Protein AF-A0A958LAL6-F1 (afdb_monomer_lite)

Structure (mmCIF, N/CA/C/O backbone):
data_AF-A0A958LAL6-F1
#
_entry.id   AF-A0A958LAL6-F1
#
loop_
_atom_site.group_PDB
_atom_site.id
_atom_site.type_symbol
_atom_site.label_atom_id
_atom_site.label_alt_id
_atom_site.label_comp_id
_atom_site.label_asym_id
_atom_site.label_entity_id
_atom_site.label_seq_id
_atom_site.pdbx_PDB_ins_code
_atom_site.Cartn_x
_atom_site.Cartn_y
_atom_site.Cartn_z
_atom_site.occupancy
_atom_site.B_iso_or_equiv
_atom_site.auth_seq_id
_atom_site.auth_comp_id
_atom_site.auth_asym_id
_atom_site.auth_atom_id
_atom_site.pdbx_PDB_model_num
ATOM 1 N N . LEU A 1 1 ? 7.414 -13.515 -9.603 1.00 48.56 1 LEU A N 1
ATOM 2 C CA . LEU A 1 1 ? 6.861 -12.169 -9.890 1.00 48.56 1 LEU A CA 1
ATOM 3 C C . LEU A 1 1 ? 7.160 -11.682 -11.321 1.00 48.56 1 LEU A C 1
ATOM 5 O O . LEU A 1 1 ? 7.050 -10.495 -11.586 1.00 48.56 1 LEU A O 1
ATOM 9 N N . SER A 1 2 ? 7.495 -12.572 -12.264 1.00 43.31 2 SER A N 1
ATOM 10 C CA . SER A 1 2 ? 7.543 -12.263 -13.698 1.00 43.31 2 SER A CA 1
ATOM 11 C C . SER A 1 2 ? 6.190 -12.611 -14.324 1.00 43.31 2 SER A C 1
ATOM 13 O O . SER A 1 2 ? 5.867 -13.785 -14.492 1.00 43.31 2 SER A O 1
ATOM 15 N N . GLY A 1 3 ? 5.375 -11.600 -14.590 1.00 54.28 3 GLY A N 1
ATOM 16 C CA . GLY A 1 3 ? 4.040 -11.733 -15.172 1.00 54.28 3 GLY A CA 1
ATOM 17 C C . GLY A 1 3 ? 3.300 -10.413 -15.019 1.00 54.28 3 GLY A C 1
ATOM 18 O O . GLY A 1 3 ? 3.489 -9.742 -14.015 1.00 54.28 3 GLY A O 1
ATOM 19 N N . SER A 1 4 ? 2.491 -10.022 -15.999 1.00 55.09 4 SER A N 1
ATOM 20 C CA . SER A 1 4 ? 1.814 -8.716 -16.124 1.00 55.09 4 SER A CA 1
ATOM 21 C C . SER A 1 4 ? 0.772 -8.391 -15.037 1.00 55.09 4 SER A C 1
ATOM 23 O O . SER A 1 4 ? -0.065 -7.511 -15.223 1.00 55.09 4 SER A O 1
ATOM 25 N N . SER A 1 5 ? 0.787 -9.097 -13.911 1.00 71.12 5 SER A N 1
ATOM 26 C CA . SER A 1 5 ? -0.202 -8.977 -12.847 1.00 71.12 5 SER A CA 1
ATOM 27 C C . SER A 1 5 ? 0.308 -8.025 -11.770 1.00 71.12 5 SER A C 1
ATOM 29 O O . SER A 1 5 ? 1.202 -8.366 -10.996 1.00 71.12 5 SER A O 1
ATOM 31 N N . SER A 1 6 ? -0.258 -6.821 -11.713 1.00 79.62 6 SER A N 1
ATOM 32 C CA . SER A 1 6 ? -0.078 -5.910 -10.581 1.00 79.62 6 SER A CA 1
ATOM 33 C C . SER A 1 6 ? -0.617 -6.538 -9.293 1.00 79.62 6 SER A C 1
ATOM 35 O O . SER A 1 6 ? -1.685 -7.152 -9.307 1.00 79.62 6 SER A O 1
ATOM 37 N N . VAL A 1 7 ? 0.074 -6.336 -8.174 1.00 85.12 7 VAL A N 1
ATOM 38 C CA . VAL A 1 7 ? -0.405 -6.715 -6.839 1.00 85.12 7 VAL A CA 1
ATOM 39 C C . VAL A 1 7 ? -1.003 -5.478 -6.179 1.00 85.12 7 VAL A C 1
ATOM 41 O O . VAL A 1 7 ? -0.320 -4.468 -6.046 1.00 85.12 7 VAL A O 1
ATOM 44 N N . SER A 1 8 ? -2.266 -5.544 -5.763 1.00 87.31 8 SER A N 1
ATOM 45 C CA . SER A 1 8 ? -2.904 -4.493 -4.965 1.00 87.31 8 SER A CA 1
ATOM 46 C C . SER A 1 8 ? -3.011 -4.954 -3.516 1.00 87.31 8 SER A C 1
ATOM 48 O O . SER A 1 8 ? -3.544 -6.030 -3.248 1.00 87.31 8 SER A O 1
ATOM 50 N N . LEU A 1 9 ? -2.491 -4.152 -2.590 1.00 87.38 9 LEU A N 1
ATOM 51 C CA . LEU A 1 9 ? -2.590 -4.375 -1.153 1.00 87.38 9 LEU A CA 1
ATOM 52 C C . LEU A 1 9 ? -3.556 -3.354 -0.562 1.00 87.38 9 LEU A C 1
ATOM 54 O O . LEU A 1 9 ? -3.345 -2.147 -0.694 1.00 87.38 9 LEU A O 1
ATOM 58 N N . GLN A 1 10 ? -4.594 -3.828 0.122 1.00 88.25 10 GLN A N 1
ATOM 59 C CA . GLN A 1 10 ? -5.497 -2.957 0.862 1.00 88.25 10 GLN A CA 1
ATOM 60 C C . GLN A 1 10 ? -4.895 -2.638 2.232 1.00 88.25 10 GLN A C 1
ATOM 62 O O . GLN A 1 10 ? -4.637 -3.531 3.033 1.00 88.25 10 GLN A O 1
ATOM 67 N N . VAL A 1 11 ? -4.652 -1.354 2.481 1.00 86.38 11 VAL A N 1
ATOM 68 C CA . VAL A 1 11 ? -4.003 -0.841 3.700 1.00 86.38 11 VAL A CA 1
ATOM 69 C C . VAL A 1 11 ? -4.865 0.184 4.442 1.00 86.38 11 VAL A C 1
ATOM 71 O O . VAL A 1 11 ? -4.415 0.812 5.395 1.00 86.38 11 VAL A O 1
ATOM 74 N N . GLY A 1 12 ? -6.107 0.379 4.001 1.00 83.38 12 GLY A N 1
ATOM 75 C CA . GLY A 1 12 ? -7.077 1.264 4.631 1.00 83.38 12 GLY A CA 1
ATOM 76 C C . GLY A 1 12 ? -8.486 0.683 4.595 1.00 83.38 12 GLY A C 1
ATOM 77 O O . GLY A 1 12 ? -8.760 -0.304 3.915 1.00 83.38 12 GLY A O 1
ATOM 78 N N . LEU A 1 13 ? -9.380 1.323 5.344 1.00 74.75 13 LEU A N 1
ATOM 79 C CA . LEU A 1 13 ? -10.741 0.838 5.585 1.00 74.75 13 LEU A CA 1
ATOM 80 C C . LEU A 1 13 ? -11.680 1.038 4.385 1.00 74.75 13 LEU A C 1
ATOM 82 O O . LEU A 1 13 ? -12.715 0.386 4.297 1.00 74.75 13 LEU A O 1
ATOM 86 N N . ASN A 1 14 ? -11.338 1.944 3.466 1.00 77.88 14 ASN A N 1
ATOM 87 C CA . ASN A 1 14 ? -12.126 2.210 2.267 1.00 77.88 14 ASN A CA 1
ATOM 88 C C . ASN A 1 14 ? -11.530 1.458 1.058 1.00 77.88 14 ASN A C 1
ATOM 90 O O . ASN A 1 14 ? -10.345 1.139 1.044 1.00 77.88 14 ASN A O 1
ATOM 94 N N . GLY A 1 15 ? -12.333 1.148 0.039 1.00 74.06 15 GLY A N 1
ATOM 95 C CA . GLY A 1 15 ? -11.854 0.535 -1.212 1.00 74.06 15 GLY A CA 1
ATOM 96 C C . GLY A 1 15 ? -11.272 1.540 -2.217 1.00 74.06 15 GLY A C 1
ATOM 97 O O . GLY A 1 15 ? -10.908 1.158 -3.325 1.00 74.06 15 GLY A O 1
ATOM 98 N N . GLY A 1 16 ? -11.232 2.831 -1.868 1.00 79.69 16 GLY A N 1
ATOM 99 C CA . GLY A 1 16 ? -10.735 3.896 -2.739 1.00 79.69 16 GLY A CA 1
ATOM 100 C C . GLY A 1 16 ? -9.218 3.872 -2.960 1.00 79.69 16 GLY A C 1
ATOM 101 O O . GLY A 1 16 ? -8.459 3.299 -2.180 1.00 79.69 16 GLY A O 1
ATOM 102 N N . SER A 1 17 ? -8.757 4.578 -3.997 1.00 76.00 17 SER A N 1
ATOM 103 C CA . SER A 1 17 ? -7.352 4.597 -4.447 1.00 76.00 17 SER A CA 1
ATOM 104 C C . SER A 1 17 ? -6.339 5.045 -3.381 1.00 76.00 17 SER A C 1
ATOM 106 O O . SER A 1 17 ? -5.165 4.690 -3.456 1.00 76.00 17 SER A O 1
ATOM 108 N N . ASN A 1 18 ? -6.773 5.803 -2.369 1.00 80.31 18 ASN A N 1
ATOM 109 C CA . ASN A 1 18 ? -5.932 6.234 -1.246 1.00 80.31 18 A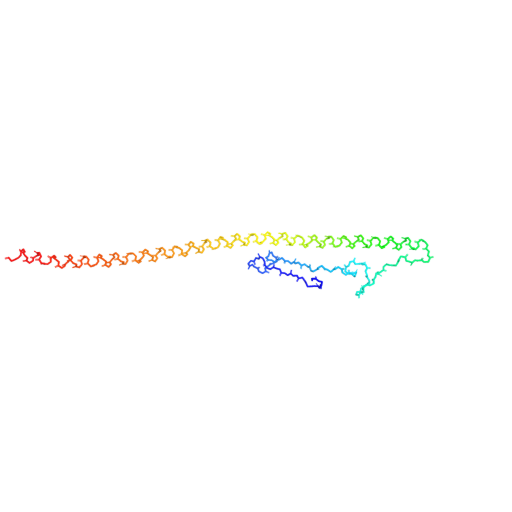SN A CA 1
ATOM 110 C C . ASN A 1 18 ? -5.701 5.134 -0.198 1.00 80.31 18 ASN A C 1
ATOM 112 O O . ASN A 1 18 ? -4.773 5.240 0.600 1.00 80.31 18 ASN A O 1
ATOM 116 N N . SER A 1 19 ? -6.536 4.097 -0.184 1.00 83.44 19 SER A N 1
ATOM 117 C CA . SER A 1 19 ? -6.498 2.987 0.776 1.00 83.44 19 SER A CA 1
ATOM 118 C C . SER A 1 19 ? -5.887 1.712 0.192 1.00 83.44 19 SER A C 1
ATOM 120 O O . SER A 1 19 ? -5.818 0.689 0.872 1.00 83.44 19 SER A O 1
ATOM 122 N N . THR A 1 20 ? -5.408 1.778 -1.048 1.00 87.44 20 THR A N 1
ATOM 123 C CA . THR A 1 20 ? -4.746 0.676 -1.744 1.00 87.44 20 THR A CA 1
ATOM 124 C C . THR A 1 20 ? -3.338 1.075 -2.169 1.00 87.44 20 THR A C 1
ATOM 126 O O . THR A 1 20 ? -3.113 2.187 -2.650 1.00 87.44 20 THR A O 1
ATOM 129 N N . ILE A 1 21 ? -2.390 0.155 -2.032 1.00 88.06 21 ILE A N 1
ATOM 130 C CA . ILE A 1 21 ? -1.041 0.274 -2.583 1.00 88.06 21 ILE A CA 1
ATOM 131 C C . ILE A 1 21 ? -0.923 -0.729 -3.724 1.00 88.06 21 ILE A C 1
ATOM 133 O O . ILE A 1 21 ? -0.951 -1.936 -3.496 1.00 88.06 21 ILE A O 1
ATOM 137 N N . THR A 1 22 ? -0.779 -0.223 -4.946 1.00 87.00 22 THR A N 1
ATOM 138 C CA . THR A 1 22 ? -0.566 -1.054 -6.133 1.00 87.00 22 THR A CA 1
ATOM 139 C C . THR A 1 22 ? 0.919 -1.136 -6.447 1.00 87.00 22 THR A C 1
ATOM 141 O O . THR A 1 22 ? 1.578 -0.115 -6.642 1.00 87.00 22 THR A O 1
ATOM 144 N N . ILE A 1 23 ? 1.435 -2.356 -6.528 1.00 86.25 23 ILE A N 1
ATOM 145 C CA . ILE A 1 23 ? 2.788 -2.670 -6.970 1.00 86.25 23 ILE A CA 1
ATOM 146 C C . ILE A 1 23 ? 2.667 -3.296 -8.353 1.00 86.25 23 ILE A C 1
ATOM 148 O O . ILE A 1 23 ? 2.125 -4.392 -8.516 1.00 86.25 23 ILE A O 1
ATOM 152 N N . ASN A 1 24 ? 3.160 -2.590 -9.365 1.00 82.69 24 ASN A N 1
ATOM 153 C CA . ASN A 1 24 ? 3.214 -3.129 -10.715 1.00 82.69 24 ASN A CA 1
ATOM 154 C C . ASN A 1 24 ? 4.296 -4.205 -10.796 1.00 82.69 24 ASN A C 1
ATOM 156 O O . ASN A 1 24 ? 5.374 -4.065 -10.215 1.00 82.69 24 ASN A O 1
ATOM 160 N N . ALA A 1 25 ? 4.013 -5.282 -11.524 1.00 75.56 25 ALA A N 1
ATOM 161 C CA . ALA A 1 25 ? 5.016 -6.300 -11.770 1.00 75.56 25 ALA A CA 1
ATOM 162 C C . ALA A 1 25 ? 6.157 -5.738 -12.623 1.00 75.56 25 ALA A C 1
ATOM 164 O O . ALA A 1 25 ? 5.940 -5.012 -13.594 1.00 75.56 25 ALA A O 1
ATOM 165 N N . VAL A 1 26 ? 7.382 -6.113 -12.266 1.00 74.88 26 VAL A N 1
ATOM 166 C CA . VAL A 1 26 ? 8.586 -5.732 -13.001 1.00 74.88 26 VAL A CA 1
ATOM 167 C C . VAL A 1 26 ? 8.884 -6.822 -14.020 1.00 74.88 26 VAL A C 1
ATOM 169 O O . VAL A 1 26 ? 9.276 -7.929 -13.650 1.00 74.88 26 VAL A O 1
ATOM 172 N N . SER A 1 27 ? 8.706 -6.521 -15.306 1.00 77.06 27 SER A N 1
ATOM 173 C CA . SER A 1 27 ? 9.203 -7.391 -16.372 1.00 77.06 27 SER A CA 1
ATOM 174 C C . SER A 1 27 ? 10.625 -6.976 -16.741 1.00 77.06 27 SER A C 1
ATOM 176 O O . SER A 1 27 ? 10.854 -5.850 -17.179 1.00 77.06 27 SER A O 1
ATOM 178 N N . ALA A 1 28 ? 11.581 -7.887 -16.558 1.00 78.31 28 ALA A N 1
ATOM 179 C CA . ALA A 1 28 ? 12.988 -7.704 -16.925 1.00 78.31 28 ALA A CA 1
ATOM 180 C C . ALA A 1 28 ? 13.366 -8.487 -18.198 1.00 78.31 28 ALA A C 1
ATOM 182 O O . ALA A 1 28 ? 14.505 -8.915 -18.364 1.00 78.31 28 ALA A O 1
ATOM 183 N N . THR A 1 29 ? 12.391 -8.737 -19.074 1.00 85.81 29 THR A N 1
ATOM 184 C CA . THR A 1 29 ? 12.630 -9.383 -20.372 1.00 85.81 29 THR A CA 1
ATOM 185 C C . THR A 1 29 ? 13.365 -8.442 -21.324 1.00 85.81 29 THR A C 1
ATOM 187 O O . THR A 1 29 ? 13.271 -7.225 -21.181 1.00 85.81 29 THR A O 1
ATOM 190 N N . LEU A 1 30 ? 14.068 -8.989 -22.322 1.00 85.75 30 LEU A N 1
ATOM 191 C CA . LEU A 1 30 ? 14.743 -8.169 -23.335 1.00 85.75 30 LEU A CA 1
ATOM 192 C C . LEU A 1 30 ? 13.757 -7.233 -24.055 1.00 85.75 30 LEU A C 1
ATOM 194 O O . LEU A 1 30 ? 14.066 -6.061 -24.232 1.00 85.75 30 LEU A O 1
ATOM 198 N N . ASP A 1 31 ? 12.567 -7.726 -24.400 1.00 86.25 31 ASP A N 1
ATOM 199 C CA . ASP A 1 31 ? 11.491 -6.949 -25.031 1.00 86.25 31 ASP A CA 1
ATOM 200 C C . ASP A 1 31 ? 11.014 -5.791 -24.132 1.00 86.25 31 ASP A C 1
ATOM 202 O O . ASP A 1 31 ? 11.058 -4.627 -24.522 1.00 86.25 31 ASP A O 1
ATOM 206 N N . SER A 1 32 ? 10.686 -6.071 -22.863 1.00 84.50 32 SER A N 1
ATOM 207 C CA . SER A 1 32 ? 10.236 -5.035 -21.914 1.00 84.50 32 SER A CA 1
ATOM 208 C C . SER A 1 32 ? 11.302 -3.993 -21.556 1.00 84.50 32 SER A C 1
ATOM 210 O O . SER A 1 32 ? 10.963 -2.921 -21.060 1.00 84.50 32 SER A O 1
ATOM 212 N N . LEU A 1 33 ? 12.581 -4.299 -21.784 1.00 87.06 33 LEU A N 1
ATOM 213 C CA . LEU A 1 33 ? 13.699 -3.368 -21.618 1.00 87.06 33 LEU A CA 1
ATOM 214 C C . LEU A 1 33 ? 14.073 -2.643 -22.923 1.00 87.06 33 LEU A C 1
ATOM 216 O O . LEU A 1 33 ? 14.947 -1.781 -22.885 1.00 87.06 33 LEU A O 1
ATOM 220 N N . GLY A 1 34 ? 13.434 -2.962 -24.055 1.00 86.75 34 GLY A N 1
ATOM 221 C CA . GLY A 1 34 ? 13.752 -2.388 -25.369 1.00 86.75 34 GLY A CA 1
ATOM 222 C C . GLY A 1 34 ? 15.057 -2.910 -25.985 1.00 86.75 34 GLY A C 1
ATOM 223 O O . GLY A 1 34 ? 15.626 -2.278 -26.871 1.00 86.75 34 GLY A O 1
ATOM 224 N N . LEU A 1 35 ? 15.556 -4.049 -25.498 1.00 88.94 35 LEU A N 1
ATOM 225 C CA . LEU A 1 35 ? 16.810 -4.683 -25.922 1.00 88.94 35 LEU A CA 1
ATOM 226 C C . LEU A 1 35 ? 16.594 -5.880 -26.859 1.00 88.94 35 LEU A C 1
ATOM 228 O O . LEU A 1 35 ? 17.557 -6.384 -27.442 1.00 88.94 35 LEU A O 1
ATOM 232 N N . GLY A 1 36 ? 15.358 -6.361 -26.992 1.00 88.69 36 GLY A N 1
ATOM 233 C CA . GLY A 1 36 ? 15.008 -7.507 -27.825 1.00 88.69 36 GLY A CA 1
ATOM 234 C C . GLY A 1 36 ? 13.842 -7.234 -28.755 1.00 88.69 36 GLY A C 1
ATOM 235 O O . GLY A 1 36 ? 13.110 -6.262 -28.594 1.00 88.69 36 GLY A O 1
ATOM 236 N N . ASN A 1 37 ? 13.680 -8.123 -29.729 1.00 85.56 37 ASN A N 1
ATOM 237 C CA . ASN A 1 37 ? 12.516 -8.109 -30.608 1.00 85.56 37 ASN A CA 1
ATOM 238 C C . ASN A 1 37 ? 11.249 -8.493 -29.833 1.00 85.56 37 ASN A C 1
ATOM 240 O O . ASN A 1 37 ? 11.309 -9.273 -28.879 1.00 85.56 37 ASN A O 1
ATOM 244 N N . THR A 1 38 ? 10.097 -7.998 -30.290 1.00 83.75 38 THR A N 1
ATOM 245 C CA . THR A 1 38 ? 8.797 -8.262 -29.663 1.00 83.75 38 THR A CA 1
ATOM 246 C C . THR A 1 38 ? 8.564 -9.764 -29.486 1.00 83.75 38 THR A C 1
ATOM 248 O O . THR A 1 38 ? 8.626 -10.522 -30.454 1.00 83.75 38 THR A O 1
ATOM 251 N N . ASN A 1 39 ? 8.292 -10.199 -28.252 1.00 81.31 39 ASN A N 1
ATOM 252 C CA . ASN A 1 39 ? 8.123 -11.608 -27.867 1.00 81.31 39 ASN A CA 1
ATOM 253 C C . ASN A 1 39 ? 9.322 -12.537 -28.173 1.00 81.31 39 ASN A C 1
ATOM 255 O O . ASN A 1 39 ? 9.142 -13.749 -28.302 1.00 81.31 39 ASN A O 1
ATOM 259 N N . SER A 1 40 ? 10.547 -12.013 -28.276 1.00 81.31 40 SER A N 1
ATOM 260 C CA . SER A 1 40 ? 11.753 -12.811 -28.521 1.00 81.31 40 SER A CA 1
ATOM 261 C C . SER A 1 40 ? 12.789 -12.651 -27.410 1.00 81.31 40 SER A C 1
ATOM 263 O O . SER A 1 40 ? 12.978 -11.578 -26.842 1.00 81.31 40 SER A O 1
ATOM 265 N N . ALA A 1 41 ? 13.514 -13.735 -27.127 1.00 81.94 41 ALA A N 1
ATOM 266 C CA . ALA A 1 41 ? 14.687 -13.721 -26.253 1.00 81.94 41 ALA A CA 1
ATOM 267 C C . ALA A 1 41 ? 15.979 -13.330 -26.999 1.00 81.94 41 ALA A C 1
ATOM 269 O O . ALA A 1 41 ? 17.072 -13.448 -26.449 1.00 81.94 41 ALA A O 1
ATOM 270 N N . GLN A 1 42 ? 15.870 -12.901 -28.259 1.00 87.00 42 GLN A N 1
ATOM 271 C CA . GLN A 1 42 ? 17.005 -12.470 -29.066 1.00 87.00 42 GLN A CA 1
ATOM 272 C C . GLN A 1 42 ? 17.230 -10.964 -28.940 1.00 87.00 42 GLN A C 1
ATOM 274 O O . GLN A 1 42 ? 16.282 -10.177 -28.952 1.00 87.00 42 GLN A O 1
ATOM 279 N N . LEU A 1 43 ? 18.503 -10.581 -28.864 1.00 85.69 43 LEU A N 1
ATOM 280 C CA . LEU A 1 43 ? 18.935 -9.188 -28.902 1.00 85.69 43 LEU A CA 1
ATOM 281 C C . LEU A 1 43 ? 18.572 -8.565 -30.254 1.00 85.69 43 LEU A C 1
ATOM 283 O O . LEU A 1 43 ? 18.782 -9.179 -31.299 1.00 85.69 43 LEU A O 1
ATOM 287 N N . MET A 1 44 ? 18.051 -7.339 -30.226 1.00 85.44 44 MET A N 1
ATOM 288 C CA . MET A 1 44 ? 17.733 -6.578 -31.440 1.00 85.44 44 MET A CA 1
ATOM 289 C C . MET A 1 44 ? 18.999 -6.028 -32.123 1.00 85.44 44 MET A C 1
ATOM 291 O O . MET A 1 44 ? 19.019 -5.826 -33.334 1.00 85.44 44 MET A O 1
ATOM 295 N N . PHE A 1 45 ? 20.067 -5.804 -31.352 1.00 85.50 45 PHE A N 1
ATOM 296 C CA . PHE A 1 45 ? 21.304 -5.185 -31.826 1.00 85.50 45 PHE A CA 1
ATOM 297 C C . PHE A 1 45 ? 22.371 -6.237 -32.155 1.00 85.50 45 PHE A C 1
ATOM 299 O O . PHE A 1 45 ? 22.723 -7.059 -31.308 1.00 85.50 45 PHE A O 1
ATOM 306 N N . SER A 1 46 ? 22.921 -6.175 -33.371 1.00 86.00 46 SER A N 1
ATOM 307 C CA . SER A 1 46 ? 24.100 -6.943 -33.791 1.00 86.00 46 SER A CA 1
ATOM 308 C C . SER A 1 46 ? 25.298 -6.011 -33.924 1.00 86.00 46 SER A C 1
ATOM 310 O O . SER A 1 46 ? 25.222 -5.012 -34.628 1.00 86.00 46 SER A O 1
ATOM 312 N N . LEU A 1 47 ? 26.412 -6.359 -33.278 1.00 86.69 47 LEU A N 1
ATOM 313 C CA . LEU A 1 47 ? 27.677 -5.616 -33.370 1.00 86.69 47 LEU A CA 1
ATOM 314 C C . LEU A 1 47 ? 28.526 -6.034 -34.581 1.00 86.69 47 LEU A C 1
ATOM 316 O O . LEU A 1 47 ? 29.540 -5.406 -34.875 1.00 86.69 47 LEU A O 1
ATOM 320 N N . ASN A 1 48 ? 28.148 -7.125 -35.252 1.00 85.81 48 ASN A N 1
ATOM 321 C CA . ASN A 1 48 ? 28.850 -7.621 -36.426 1.00 85.81 48 ASN A CA 1
ATOM 322 C C . ASN A 1 48 ? 28.326 -6.895 -37.669 1.00 85.81 48 ASN A C 1
ATOM 324 O O . ASN A 1 48 ? 27.157 -7.054 -38.024 1.00 85.81 48 ASN A O 1
ATOM 328 N N . ASP A 1 49 ? 29.201 -6.114 -38.300 1.00 86.94 49 ASP A N 1
ATOM 329 C CA . ASP A 1 49 ? 28.961 -5.440 -39.571 1.00 86.94 49 ASP A CA 1
ATOM 330 C C . ASP A 1 49 ? 30.159 -5.663 -40.505 1.00 86.94 49 ASP A C 1
ATOM 332 O O . ASP A 1 49 ? 31.300 -5.818 -40.064 1.00 86.94 49 ASP A O 1
ATOM 336 N N . THR A 1 50 ? 29.900 -5.666 -41.811 1.00 87.75 50 THR A N 1
ATOM 337 C CA . THR A 1 50 ? 30.928 -5.799 -42.857 1.00 87.75 50 THR A CA 1
ATOM 338 C C . THR A 1 50 ? 31.923 -4.636 -42.898 1.00 87.75 50 THR A C 1
ATOM 340 O O . THR A 1 50 ? 33.014 -4.774 -43.450 1.00 87.75 50 THR A O 1
ATOM 343 N N . THR A 1 51 ? 31.562 -3.492 -42.317 1.00 91.88 51 THR A N 1
ATOM 344 C CA . THR A 1 51 ? 32.369 -2.275 -42.277 1.00 91.88 51 THR A CA 1
ATOM 345 C C . THR A 1 51 ? 32.694 -1.881 -40.840 1.00 91.88 51 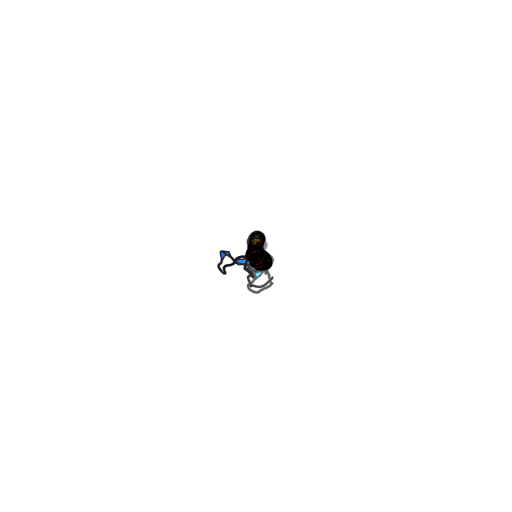THR A C 1
ATOM 347 O O . THR A 1 51 ? 31.879 -2.015 -39.927 1.00 91.88 51 THR A O 1
ATOM 350 N N . THR A 1 52 ? 33.884 -1.318 -40.628 1.00 89.25 52 THR A N 1
ATOM 351 C CA . THR A 1 52 ? 34.291 -0.799 -39.311 1.00 89.25 52 THR A CA 1
ATOM 352 C C . THR A 1 52 ? 33.387 0.341 -38.837 1.00 89.25 52 THR A C 1
ATOM 354 O O . THR A 1 52 ? 33.081 0.432 -37.650 1.00 89.25 52 THR A O 1
ATOM 357 N N . VAL A 1 53 ? 32.917 1.180 -39.765 1.00 91.25 53 VAL A N 1
ATOM 358 C CA . VAL A 1 53 ? 31.993 2.289 -39.484 1.00 91.25 53 VAL A CA 1
ATOM 359 C C . VAL A 1 53 ? 30.614 1.768 -39.067 1.00 91.25 53 VAL A C 1
ATOM 361 O O . VAL A 1 53 ? 30.057 2.251 -38.083 1.00 91.25 53 VAL A O 1
ATOM 364 N N . GLY A 1 54 ? 30.082 0.753 -39.758 1.00 89.88 54 GLY A N 1
ATOM 365 C CA . GLY A 1 54 ? 28.810 0.121 -39.401 1.00 89.88 54 GLY A CA 1
ATOM 366 C C . GLY A 1 54 ? 28.861 -0.550 -38.028 1.00 89.88 54 GLY A C 1
ATOM 367 O O . GLY A 1 54 ? 27.971 -0.339 -37.207 1.00 89.88 54 GLY A O 1
ATOM 368 N N . ALA A 1 55 ? 29.956 -1.254 -37.719 1.00 90.06 55 ALA A N 1
ATOM 369 C CA . ALA A 1 55 ? 30.149 -1.881 -36.412 1.00 90.06 55 ALA A CA 1
ATOM 370 C C . ALA A 1 55 ? 30.218 -0.842 -35.274 1.00 90.06 55 ALA A C 1
ATOM 372 O O . ALA A 1 55 ? 29.668 -1.059 -34.189 1.00 90.06 55 ALA A O 1
ATOM 373 N N . GLN A 1 56 ? 30.848 0.314 -35.518 1.00 90.75 56 GLN A N 1
ATOM 374 C CA . GLN A 1 56 ? 30.906 1.413 -34.551 1.00 90.75 56 GLN A CA 1
ATOM 375 C C . GLN A 1 56 ? 29.525 2.042 -34.317 1.00 90.75 56 GLN A C 1
ATOM 377 O O . GLN A 1 56 ? 29.132 2.236 -33.166 1.00 90.75 56 GLN A O 1
ATOM 382 N N . ALA A 1 57 ? 28.761 2.294 -35.384 1.00 91.06 57 ALA A N 1
ATOM 383 C CA . ALA A 1 57 ? 27.400 2.819 -35.284 1.00 91.06 57 ALA A CA 1
ATOM 384 C C . ALA A 1 57 ? 26.463 1.851 -34.539 1.00 91.06 57 ALA A C 1
ATOM 386 O O . ALA A 1 57 ? 25.721 2.267 -33.648 1.00 91.06 57 ALA A O 1
ATOM 387 N N . ALA A 1 58 ? 26.542 0.550 -34.838 1.00 90.38 58 ALA A N 1
ATOM 388 C CA . ALA A 1 58 ? 25.765 -0.478 -34.151 1.00 90.38 58 ALA A CA 1
ATOM 389 C C . ALA A 1 58 ? 26.124 -0.588 -32.660 1.00 90.38 58 ALA A C 1
ATOM 391 O O . ALA A 1 58 ? 25.241 -0.744 -31.815 1.00 90.38 58 ALA A O 1
ATOM 392 N N . SER A 1 59 ? 27.410 -0.446 -32.324 1.00 90.94 59 SER A N 1
ATOM 393 C CA . SER A 1 59 ? 27.878 -0.410 -30.933 1.00 90.94 59 SER A CA 1
ATOM 394 C C . SER A 1 59 ? 27.312 0.784 -30.168 1.00 90.94 59 SER A C 1
ATOM 396 O O . SER A 1 59 ? 26.882 0.632 -29.027 1.00 90.94 59 SER A O 1
ATOM 398 N N . GLN A 1 60 ? 27.272 1.961 -30.797 1.00 92.19 60 GLN A N 1
ATOM 399 C CA . GLN A 1 60 ? 26.717 3.163 -30.181 1.00 92.19 60 GLN A CA 1
ATOM 400 C C . GLN A 1 60 ? 25.209 3.027 -29.936 1.00 92.19 60 GLN A C 1
ATOM 402 O O . GLN A 1 60 ? 24.753 3.258 -28.820 1.00 92.19 60 GLN A O 1
ATOM 407 N N . ALA A 1 61 ? 24.459 2.522 -30.921 1.00 90.81 61 ALA A N 1
ATOM 408 C CA . ALA A 1 61 ? 23.030 2.253 -30.768 1.00 90.81 61 ALA A CA 1
ATOM 409 C C . ALA A 1 61 ? 22.733 1.230 -29.652 1.00 90.81 61 ALA A C 1
ATOM 411 O O . ALA A 1 61 ? 21.792 1.407 -28.878 1.00 90.81 61 ALA A O 1
ATOM 412 N N . ALA A 1 62 ? 23.553 0.180 -29.531 1.00 91.06 62 ALA A N 1
ATOM 413 C CA . ALA A 1 62 ? 23.415 -0.806 -28.461 1.00 91.06 62 ALA A CA 1
ATOM 414 C C . ALA A 1 62 ? 23.678 -0.197 -27.070 1.00 91.06 62 ALA A C 1
ATOM 416 O O . ALA A 1 62 ? 22.955 -0.502 -26.121 1.00 91.06 62 ALA A O 1
ATOM 417 N N . LEU A 1 63 ? 24.682 0.677 -26.936 1.00 92.69 63 LEU A N 1
ATOM 418 C CA . LEU A 1 63 ? 24.977 1.376 -25.679 1.00 92.69 63 LEU A CA 1
ATOM 419 C C . LEU A 1 63 ? 23.859 2.340 -25.273 1.00 92.69 63 LEU A C 1
ATOM 421 O O . LEU A 1 63 ? 23.485 2.382 -24.096 1.00 92.69 63 LEU A O 1
ATOM 425 N N . ASP A 1 64 ? 23.298 3.072 -26.233 1.00 93.31 64 ASP A N 1
ATOM 426 C CA . ASP A 1 64 ? 22.166 3.964 -25.989 1.00 93.31 64 ASP A CA 1
ATOM 427 C C . ASP A 1 64 ? 20.950 3.164 -25.500 1.00 93.31 64 ASP A C 1
ATOM 429 O O . ASP A 1 64 ? 20.350 3.500 -24.476 1.00 93.31 64 ASP A O 1
ATOM 433 N N . ALA A 1 65 ? 20.651 2.034 -26.147 1.00 91.75 65 ALA A N 1
ATOM 434 C CA . ALA A 1 65 ? 19.564 1.149 -25.739 1.00 91.75 65 ALA A CA 1
ATOM 435 C C . ALA A 1 65 ? 19.776 0.550 -24.338 1.00 91.75 65 ALA A C 1
ATOM 437 O O . ALA A 1 65 ? 18.843 0.513 -23.534 1.00 91.75 65 ALA A O 1
ATOM 438 N N . ILE A 1 66 ? 21.002 0.133 -24.001 1.00 92.00 66 ILE A N 1
ATOM 439 C CA . ILE A 1 66 ? 21.349 -0.332 -22.648 1.00 92.00 66 ILE A CA 1
ATOM 440 C C . ILE A 1 66 ? 21.151 0.788 -21.624 1.00 92.00 66 ILE A C 1
ATOM 442 O O . ILE A 1 66 ? 20.595 0.549 -20.551 1.00 92.00 66 ILE A O 1
ATOM 446 N N . THR A 1 67 ? 21.554 2.016 -21.946 1.00 94.81 67 THR A N 1
ATOM 447 C CA . THR A 1 67 ? 21.378 3.171 -21.057 1.00 94.81 67 THR A CA 1
ATOM 448 C C . THR A 1 67 ? 19.896 3.443 -20.796 1.00 94.81 67 THR A C 1
ATOM 450 O O . THR A 1 67 ? 19.487 3.615 -19.644 1.00 94.81 67 THR A O 1
ATOM 453 N N . SER A 1 68 ? 19.062 3.396 -21.837 1.00 92.00 68 SER A N 1
ATOM 454 C CA . SER A 1 68 ? 17.607 3.498 -21.697 1.00 92.00 68 SER A CA 1
ATOM 455 C C . SER A 1 68 ? 17.024 2.354 -20.862 1.00 92.00 68 SER A C 1
ATOM 457 O O . SER A 1 68 ? 16.222 2.604 -19.961 1.00 92.00 68 SER A O 1
ATOM 459 N N . ALA A 1 69 ? 17.462 1.115 -21.089 1.00 91.25 69 ALA A N 1
ATOM 460 C CA . ALA A 1 69 ? 17.025 -0.048 -20.321 1.00 91.25 69 ALA A CA 1
ATOM 461 C C . ALA A 1 69 ? 17.367 0.080 -18.825 1.00 91.25 69 ALA A C 1
ATOM 463 O O . ALA A 1 69 ? 16.523 -0.187 -17.966 1.00 91.25 69 ALA A O 1
ATOM 464 N N . ILE A 1 70 ? 18.579 0.543 -18.500 1.00 92.31 70 ILE A N 1
ATOM 465 C CA . ILE A 1 70 ? 19.015 0.803 -17.120 1.00 92.31 70 ILE A CA 1
ATOM 466 C C . ILE A 1 70 ? 18.161 1.899 -16.478 1.00 92.31 70 ILE A C 1
ATOM 468 O O . ILE A 1 70 ? 17.741 1.747 -15.327 1.00 92.31 70 ILE A O 1
ATOM 472 N N . SER A 1 71 ? 17.878 2.982 -17.206 1.00 92.62 71 SER A N 1
ATOM 473 C CA . SER A 1 71 ? 17.026 4.073 -16.721 1.00 92.62 71 SER A CA 1
ATOM 474 C C . SER A 1 71 ? 15.605 3.582 -16.418 1.00 92.62 71 SER A C 1
ATOM 476 O O . SER A 1 71 ? 15.084 3.811 -15.324 1.00 92.62 71 SER A O 1
ATOM 478 N N . ASN A 1 72 ? 15.015 2.798 -17.325 1.00 89.31 72 ASN A N 1
ATOM 479 C CA . ASN A 1 72 ? 13.691 2.199 -17.148 1.00 89.31 72 ASN A CA 1
ATOM 480 C C . ASN A 1 72 ? 13.639 1.254 -15.940 1.00 89.31 72 ASN A C 1
ATOM 482 O O . ASN A 1 72 ? 12.720 1.336 -15.118 1.00 89.31 72 ASN A O 1
ATOM 486 N N . LEU A 1 73 ? 14.643 0.387 -15.785 1.00 89.25 73 LEU A N 1
ATOM 487 C CA . LEU A 1 73 ? 14.741 -0.504 -14.631 1.00 89.25 73 LEU A CA 1
ATOM 488 C C . LEU A 1 73 ? 14.903 0.281 -13.323 1.00 89.25 73 LEU A C 1
ATOM 490 O O . LEU A 1 73 ? 14.275 -0.060 -12.322 1.00 89.25 73 LEU A O 1
ATOM 494 N N . SER A 1 74 ? 15.716 1.337 -13.329 1.00 91.50 74 SER A N 1
ATOM 495 C CA . SER A 1 74 ? 15.940 2.195 -12.160 1.00 91.50 74 SER A CA 1
ATOM 496 C C . SER A 1 74 ? 14.668 2.935 -11.755 1.00 91.50 74 SER A C 1
ATOM 498 O O . SER A 1 74 ? 14.317 2.933 -10.577 1.00 91.50 74 SER A O 1
ATOM 500 N N . SER A 1 75 ? 13.928 3.482 -12.723 1.00 90.25 75 SER A N 1
ATOM 501 C CA . SER A 1 75 ? 12.620 4.100 -12.487 1.00 90.25 75 SER A CA 1
ATOM 502 C C . SER A 1 75 ? 11.642 3.091 -11.890 1.00 90.25 75 SER A C 1
ATOM 504 O O . SER A 1 75 ? 11.039 3.337 -10.845 1.00 90.25 75 SER A O 1
ATOM 506 N N . THR A 1 76 ? 11.580 1.888 -12.466 1.00 87.56 76 THR A N 1
ATOM 507 C CA . THR A 1 76 ? 10.715 0.817 -11.966 1.00 87.56 76 THR A CA 1
ATOM 508 C C . THR A 1 76 ? 11.072 0.424 -10.528 1.00 87.56 76 THR A C 1
ATOM 510 O O . THR A 1 76 ? 10.190 0.378 -9.670 1.00 87.56 76 THR A O 1
ATOM 513 N N . ARG A 1 77 ? 12.359 0.228 -10.211 1.00 88.69 77 ARG A N 1
ATOM 514 C CA . ARG A 1 77 ? 12.822 -0.022 -8.832 1.00 88.69 77 ARG A CA 1
ATOM 515 C C . ARG A 1 77 ? 12.466 1.124 -7.886 1.00 88.69 77 ARG A C 1
ATOM 517 O O . ARG A 1 77 ? 12.062 0.862 -6.758 1.00 88.69 77 ARG A O 1
ATOM 524 N N . GLY A 1 78 ? 12.556 2.369 -8.352 1.00 91.38 78 GLY A N 1
ATOM 525 C CA . GLY A 1 78 ? 12.118 3.546 -7.605 1.00 91.38 78 GLY A CA 1
ATOM 526 C C . GLY A 1 78 ? 10.627 3.502 -7.262 1.00 91.38 78 GLY A C 1
ATOM 527 O O . GLY A 1 78 ? 10.257 3.751 -6.117 1.00 91.38 78 GLY A O 1
ATOM 528 N N . THR A 1 79 ? 9.769 3.111 -8.211 1.00 89.75 79 THR A N 1
ATOM 529 C CA . THR A 1 79 ? 8.323 2.970 -7.952 1.00 89.75 79 THR A CA 1
ATOM 530 C C . THR A 1 79 ? 8.008 1.866 -6.942 1.00 89.75 79 THR A C 1
ATOM 532 O O . THR A 1 79 ? 7.170 2.069 -6.063 1.00 89.75 79 THR A O 1
ATOM 535 N N . VAL A 1 80 ? 8.711 0.729 -7.011 1.00 89.19 80 VAL A N 1
ATOM 536 C CA . VAL A 1 80 ? 8.567 -0.363 -6.036 1.00 89.19 80 VAL A CA 1
ATOM 537 C C . VAL A 1 80 ? 9.029 0.092 -4.652 1.00 89.19 80 VAL A C 1
ATOM 539 O O . VAL A 1 80 ? 8.283 -0.065 -3.691 1.00 89.19 80 VAL A O 1
ATOM 542 N N . GLY A 1 81 ? 10.190 0.744 -4.546 1.00 91.81 81 GLY A N 1
ATOM 543 C CA . GLY A 1 81 ? 10.687 1.274 -3.272 1.00 91.81 81 GLY A CA 1
ATOM 544 C C . GLY A 1 81 ? 9.762 2.333 -2.658 1.00 91.81 81 GLY A C 1
ATOM 545 O O . GLY A 1 81 ? 9.544 2.352 -1.447 1.00 91.81 81 GLY A O 1
ATOM 546 N N . ALA A 1 82 ? 9.140 3.180 -3.482 1.00 90.69 82 ALA A N 1
ATOM 547 C CA . ALA A 1 82 ? 8.124 4.124 -3.017 1.00 90.69 82 ALA A CA 1
ATOM 548 C C . ALA A 1 82 ? 6.874 3.406 -2.474 1.00 90.69 82 ALA A C 1
ATOM 550 O O . ALA A 1 82 ? 6.326 3.808 -1.445 1.00 90.69 82 ALA A O 1
ATOM 551 N N . ALA A 1 83 ? 6.428 2.333 -3.136 1.00 90.25 83 ALA A N 1
ATOM 552 C CA . ALA A 1 83 ? 5.316 1.515 -2.660 1.00 90.25 83 ALA A CA 1
ATOM 553 C C . ALA A 1 83 ? 5.653 0.788 -1.345 1.00 90.25 83 ALA A C 1
ATOM 555 O O . ALA A 1 83 ? 4.821 0.773 -0.440 1.00 90.25 83 ALA A O 1
ATOM 556 N N . GLU A 1 84 ? 6.874 0.264 -1.196 1.00 91.31 84 GLU A N 1
ATOM 557 C CA . GLU A 1 84 ? 7.365 -0.337 0.053 1.00 91.31 84 GLU A CA 1
ATOM 558 C C . GLU A 1 84 ? 7.413 0.676 1.202 1.00 91.31 84 GLU A C 1
ATOM 560 O O . GLU A 1 84 ? 6.948 0.384 2.304 1.00 91.31 84 GLU A O 1
ATOM 565 N N . SER A 1 85 ? 7.913 1.890 0.950 1.00 93.56 85 SER A N 1
ATOM 566 C CA . SER A 1 85 ? 7.934 2.965 1.948 1.00 93.56 85 SER A CA 1
ATOM 567 C C . SER A 1 85 ? 6.521 3.303 2.431 1.00 93.56 85 SER A C 1
ATOM 569 O O . SER A 1 85 ? 6.262 3.330 3.637 1.00 93.56 85 SER A O 1
ATOM 571 N N . ARG A 1 86 ? 5.575 3.459 1.497 1.00 91.50 86 ARG A N 1
ATOM 572 C CA . ARG A 1 86 ? 4.159 3.675 1.823 1.00 91.50 86 ARG A CA 1
ATOM 573 C C . ARG A 1 86 ? 3.562 2.504 2.598 1.00 91.50 86 ARG A C 1
ATOM 575 O O . ARG A 1 86 ? 2.802 2.742 3.533 1.00 91.50 86 ARG A O 1
ATOM 582 N N . LEU A 1 87 ? 3.895 1.265 2.234 1.00 91.62 87 LEU A N 1
ATOM 583 C CA . LEU A 1 87 ? 3.417 0.070 2.926 1.00 91.62 87 LEU A CA 1
ATOM 584 C C . LEU A 1 87 ? 3.913 0.047 4.370 1.00 91.62 87 LEU A C 1
ATOM 586 O O . LEU A 1 87 ? 3.117 -0.180 5.274 1.00 91.62 87 LEU A O 1
ATOM 590 N N . ASN A 1 88 ? 5.188 0.352 4.604 1.00 93.75 88 ASN A N 1
ATOM 591 C CA . ASN A 1 88 ? 5.747 0.413 5.950 1.00 93.75 88 ASN A CA 1
ATOM 592 C C . ASN A 1 88 ? 5.049 1.489 6.803 1.00 93.75 88 ASN A C 1
ATOM 594 O O . ASN A 1 88 ? 4.590 1.209 7.912 1.00 93.75 88 ASN A O 1
ATOM 598 N N . SER A 1 89 ? 4.859 2.695 6.253 1.00 92.75 89 SER A N 1
ATOM 599 C CA . SER A 1 89 ? 4.105 3.750 6.941 1.00 92.75 89 SER A CA 1
ATOM 600 C C . SER A 1 89 ? 2.656 3.350 7.225 1.00 92.75 89 SER A C 1
ATOM 602 O O . SER A 1 89 ? 2.135 3.662 8.296 1.00 92.75 89 SER A O 1
ATOM 604 N N . ALA A 1 90 ? 1.993 2.664 6.293 1.00 91.31 90 ALA A N 1
ATOM 605 C CA . ALA A 1 90 ? 0.622 2.213 6.483 1.00 91.31 90 ALA A CA 1
ATOM 606 C C . ALA A 1 90 ? 0.528 1.125 7.563 1.00 91.31 90 ALA A C 1
ATOM 608 O O . ALA A 1 90 ? -0.328 1.220 8.435 1.00 91.31 90 ALA A O 1
ATOM 609 N N . VAL A 1 91 ? 1.443 0.151 7.569 1.00 91.81 91 VAL A N 1
ATOM 610 C CA . VAL A 1 91 ? 1.526 -0.891 8.605 1.00 91.81 91 VAL A CA 1
ATOM 611 C C . VAL A 1 91 ? 1.716 -0.274 9.990 1.00 91.81 91 VAL A C 1
ATOM 613 O O . VAL A 1 91 ? 0.978 -0.617 10.911 1.00 91.81 91 VAL A O 1
ATOM 616 N N . SER A 1 92 ? 2.642 0.678 10.131 1.00 94.31 92 SER A N 1
ATOM 617 C CA . SER A 1 92 ? 2.868 1.384 11.398 1.00 94.31 92 SER A CA 1
ATOM 618 C C . SER A 1 92 ? 1.607 2.117 11.879 1.00 94.31 92 SER A C 1
ATOM 620 O O . SER A 1 92 ? 1.186 1.963 13.027 1.00 94.31 92 SER A O 1
ATOM 622 N N . ASN A 1 93 ? 0.926 2.836 10.980 1.00 90.81 93 ASN A N 1
ATOM 623 C CA . ASN A 1 93 ? -0.336 3.503 11.308 1.00 90.81 93 ASN A CA 1
ATOM 624 C C . ASN A 1 93 ? -1.438 2.516 11.711 1.00 90.81 93 ASN A C 1
ATOM 626 O O . ASN A 1 93 ? -2.137 2.753 12.694 1.00 90.81 93 ASN A O 1
ATOM 630 N N . LEU A 1 94 ? -1.592 1.405 10.987 1.00 90.88 94 LEU A N 1
ATOM 631 C CA . LEU A 1 94 ? -2.583 0.376 11.306 1.00 90.88 94 LEU A CA 1
ATOM 632 C C . LEU A 1 94 ? -2.304 -0.279 12.660 1.00 90.88 94 LEU A C 1
ATOM 634 O O . LEU A 1 94 ? -3.240 -0.563 13.401 1.00 90.88 94 LEU A O 1
ATOM 638 N N . GLN A 1 95 ? -1.036 -0.483 13.014 1.00 93.62 95 GLN A N 1
ATOM 639 C CA . GLN A 1 95 ? -0.662 -1.029 14.314 1.00 93.62 95 GLN A CA 1
ATOM 640 C C . GLN A 1 95 ? -1.043 -0.080 15.459 1.00 93.62 95 GLN A C 1
ATOM 642 O O . GLN A 1 95 ? -1.610 -0.536 16.451 1.00 93.62 95 GLN A O 1
ATOM 647 N N . ILE A 1 96 ? -0.811 1.228 15.295 1.00 94.62 96 ILE A N 1
ATOM 648 C CA . ILE A 1 96 ? -1.234 2.258 16.259 1.00 94.62 96 ILE A CA 1
ATOM 649 C C . ILE A 1 96 ? -2.763 2.314 16.359 1.00 94.62 96 ILE A C 1
ATOM 651 O O . ILE A 1 96 ? -3.312 2.330 17.456 1.00 94.62 96 ILE A O 1
ATOM 655 N N . GLN A 1 97 ? -3.471 2.308 15.227 1.00 92.81 97 GLN A N 1
ATOM 656 C CA . GLN A 1 97 ? -4.938 2.311 15.219 1.00 92.81 97 GLN A CA 1
ATOM 657 C C . GLN A 1 97 ? -5.511 1.072 15.906 1.00 92.81 97 GLN A C 1
ATOM 659 O O . GLN A 1 97 ? -6.448 1.192 16.690 1.00 92.81 97 GLN A O 1
ATOM 664 N N . ARG A 1 98 ? -4.930 -0.105 15.653 1.00 93.56 98 ARG A N 1
ATOM 665 C CA . ARG A 1 98 ? -5.313 -1.352 16.318 1.00 93.56 98 ARG A CA 1
ATOM 666 C C . ARG A 1 98 ? -5.134 -1.245 17.831 1.00 93.56 98 ARG A C 1
ATOM 668 O O . ARG A 1 98 ? -6.027 -1.653 18.560 1.00 93.56 98 ARG A O 1
ATOM 675 N N . GLU A 1 99 ? -4.021 -0.684 18.295 1.00 95.06 99 GLU A N 1
ATOM 676 C CA . GLU A 1 99 ? -3.771 -0.485 19.727 1.00 95.06 99 GLU A CA 1
ATOM 677 C C . GLU A 1 99 ? -4.796 0.465 20.359 1.00 95.06 99 GLU A C 1
ATOM 679 O O . GLU A 1 99 ? -5.411 0.133 21.369 1.00 95.06 99 GLU A O 1
ATOM 684 N N . ASN A 1 100 ? -5.064 1.602 19.714 1.00 94.50 100 ASN A N 1
ATOM 685 C CA . ASN A 1 100 ? -6.055 2.567 20.191 1.00 94.50 100 ASN A CA 1
ATOM 686 C C . ASN A 1 100 ? -7.472 1.971 20.235 1.00 94.50 100 ASN A C 1
ATOM 688 O O . ASN A 1 100 ? -8.220 2.226 21.177 1.00 94.50 100 ASN A O 1
ATOM 692 N N . LEU A 1 101 ? -7.847 1.164 19.235 1.00 94.38 101 LEU A N 1
ATOM 693 C CA . LEU A 1 101 ? -9.144 0.484 19.208 1.00 94.38 101 LEU A CA 1
ATOM 694 C C . LEU A 1 101 ? -9.256 -0.578 20.304 1.00 94.38 101 LEU A C 1
ATOM 696 O O . LEU A 1 101 ? -10.290 -0.648 20.959 1.00 94.38 101 LEU A O 1
ATOM 700 N N . LEU A 1 102 ? -8.200 -1.361 20.541 1.00 95.50 102 LEU A N 1
ATOM 701 C CA . LEU A 1 102 ? -8.166 -2.337 21.634 1.00 95.50 102 LEU A CA 1
ATOM 702 C C . LEU A 1 102 ? -8.239 -1.656 23.005 1.00 95.50 102 LEU A C 1
ATOM 704 O O . LEU A 1 102 ? -8.932 -2.144 23.895 1.00 95.50 102 LEU A O 1
ATOM 708 N N . GLN A 1 103 ? -7.576 -0.510 23.177 1.00 96.31 103 GLN A N 1
ATOM 709 C CA . GLN A 1 103 ? -7.662 0.276 24.406 1.00 96.31 103 GLN A CA 1
ATOM 710 C C . GLN A 1 103 ? -9.080 0.816 24.633 1.00 96.31 103 GLN A C 1
ATOM 712 O O . GLN A 1 103 ? -9.601 0.715 25.744 1.00 96.31 103 GLN A O 1
ATOM 717 N N . ALA A 1 104 ? -9.716 1.362 23.592 1.00 95.06 104 ALA A N 1
ATOM 718 C CA . ALA A 1 104 ? -11.095 1.834 23.669 1.00 95.06 104 ALA A CA 1
ATOM 719 C C . ALA A 1 104 ? -12.070 0.684 23.975 1.00 95.06 104 ALA A C 1
ATOM 721 O O . ALA A 1 104 ? -12.940 0.827 24.830 1.00 95.06 104 ALA A O 1
ATOM 722 N N . GLU A 1 105 ? -11.892 -0.476 23.337 1.00 95.38 105 GLU A N 1
ATOM 723 C CA . GLU A 1 105 ? -12.672 -1.685 23.620 1.00 95.38 105 GLU A CA 1
ATOM 724 C C . GLU A 1 105 ? -12.481 -2.155 25.071 1.00 95.38 105 GLU A C 1
ATOM 726 O O . GLU A 1 105 ? -13.456 -2.502 25.734 1.00 95.38 105 GLU A O 1
ATOM 731 N N . SER A 1 106 ? -11.245 -2.145 25.587 1.00 96.56 106 SER A N 1
ATOM 732 C CA . SER A 1 106 ? -10.959 -2.476 26.990 1.00 96.56 106 SER A CA 1
ATOM 733 C C . SER A 1 106 ? -11.697 -1.541 27.938 1.00 96.56 106 SER A C 1
ATOM 735 O O . SER A 1 106 ? -12.381 -2.020 28.830 1.00 96.56 106 SER A O 1
ATOM 737 N N . GLN A 1 107 ? -11.635 -0.224 27.711 1.00 94.50 107 GLN A N 1
ATOM 738 C CA . GLN A 1 107 ? -12.332 0.748 28.557 1.00 94.50 107 GLN A CA 1
ATOM 739 C C . GLN A 1 107 ? -13.846 0.539 28.556 1.00 94.50 107 GLN A C 1
ATOM 741 O O . GLN A 1 107 ? -14.461 0.612 29.614 1.00 94.50 107 GLN A O 1
ATOM 746 N N . ILE A 1 108 ? -14.447 0.261 27.396 1.00 91.12 108 ILE A N 1
ATOM 747 C CA . ILE A 1 108 ? -15.887 -0.016 27.306 1.00 91.12 108 ILE A CA 1
ATOM 748 C C . ILE A 1 108 ? -16.230 -1.278 28.108 1.00 91.12 108 ILE A C 1
ATOM 750 O O . ILE A 1 108 ? -17.104 -1.231 28.970 1.00 91.12 108 ILE A O 1
ATOM 754 N N . ARG A 1 109 ? -15.494 -2.379 27.896 1.00 94.06 109 ARG A N 1
ATOM 755 C CA . ARG A 1 109 ? -15.720 -3.630 28.638 1.00 94.06 109 ARG A CA 1
ATOM 756 C C . ARG A 1 109 ? -15.531 -3.460 30.143 1.00 94.06 109 ARG A C 1
ATOM 758 O O . ARG A 1 109 ? -16.333 -3.981 30.911 1.00 94.06 109 ARG A O 1
ATOM 765 N N . ASP A 1 110 ? -14.499 -2.738 30.563 1.00 94.38 110 ASP A N 1
ATOM 766 C CA . ASP A 1 110 ? -14.206 -2.523 31.979 1.00 94.38 110 ASP A CA 1
ATOM 767 C C . ASP A 1 110 ? -15.290 -1.664 32.654 1.00 94.38 110 ASP A C 1
ATOM 769 O O . ASP A 1 110 ? -15.672 -1.942 33.792 1.00 94.38 110 ASP A O 1
ATOM 773 N N . VAL A 1 111 ? -15.838 -0.659 31.956 1.00 91.19 111 VAL A N 1
ATOM 774 C CA . VAL A 1 111 ? -16.967 0.156 32.446 1.00 91.19 111 VAL A CA 1
ATOM 775 C C . VAL A 1 111 ? -18.234 -0.685 32.600 1.00 91.19 111 VAL A C 1
ATOM 777 O O . VAL A 1 111 ? -18.898 -0.586 33.633 1.00 91.19 111 VAL A O 1
ATOM 780 N N . ASP A 1 112 ? -18.543 -1.541 31.626 1.00 91.12 112 ASP A N 1
ATOM 781 C CA . ASP A 1 112 ? -19.714 -2.421 31.689 1.00 91.12 112 ASP A CA 1
ATOM 782 C C . ASP A 1 112 ? -19.598 -3.423 32.852 1.00 91.12 112 ASP A C 1
ATOM 784 O O . ASP A 1 112 ? -20.542 -3.609 33.623 1.00 91.12 112 ASP A O 1
ATOM 788 N N . VAL A 1 113 ? -18.412 -4.012 33.051 1.00 92.62 113 VAL A N 1
ATOM 789 C CA . VAL A 1 113 ? -18.139 -4.914 34.184 1.00 92.62 113 VAL A CA 1
ATOM 790 C C . VAL A 1 113 ? -18.245 -4.178 35.522 1.00 92.62 113 VAL A C 1
ATOM 792 O O . VAL A 1 113 ? -18.809 -4.715 36.477 1.00 92.62 113 VAL A O 1
ATOM 795 N N . ALA A 1 114 ? -17.734 -2.948 35.614 1.00 92.06 114 ALA A N 1
ATOM 796 C CA . ALA A 1 114 ? -17.835 -2.143 36.827 1.00 92.06 114 ALA A CA 1
ATOM 797 C C . ALA A 1 114 ? -19.292 -1.782 37.167 1.00 92.06 114 ALA A C 1
ATOM 799 O O . ALA A 1 114 ? -19.667 -1.812 38.341 1.00 92.06 114 ALA A O 1
ATOM 800 N N . ALA A 1 115 ? -20.120 -1.476 36.163 1.00 93.25 115 ALA A N 1
ATOM 801 C CA . ALA A 1 115 ? -21.542 -1.196 36.351 1.00 93.25 115 ALA A CA 1
ATOM 802 C C . ALA A 1 115 ? -22.306 -2.430 36.863 1.00 93.25 115 ALA A C 1
ATOM 804 O O . ALA A 1 115 ? -23.049 -2.327 37.841 1.00 93.25 115 ALA A O 1
ATOM 805 N N . GLU A 1 116 ? -22.066 -3.602 36.271 1.00 91.69 116 GLU A N 1
ATOM 806 C CA . GLU A 1 116 ? -22.672 -4.865 36.713 1.00 91.69 116 GLU A CA 1
ATOM 807 C C . GLU A 1 116 ? -22.234 -5.230 38.142 1.00 91.69 116 GLU A C 1
ATOM 809 O O . GLU A 1 116 ? -23.051 -5.615 3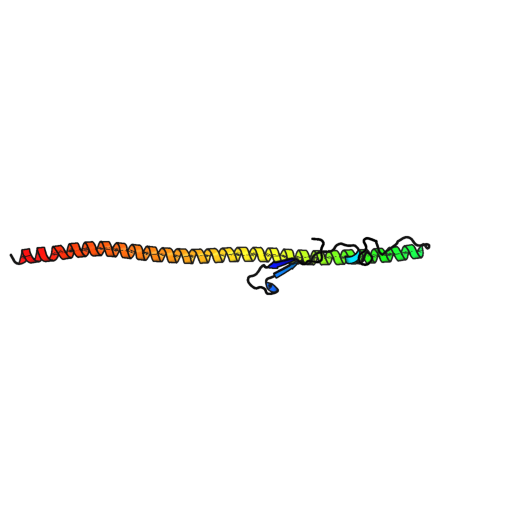8.979 1.00 91.69 116 GLU A O 1
ATOM 814 N N . ALA A 1 117 ? -20.950 -5.042 38.470 1.00 92.50 117 ALA A N 1
ATOM 815 C CA . ALA A 1 117 ? -20.430 -5.272 39.816 1.00 92.50 117 ALA A CA 1
ATOM 816 C C . ALA A 1 117 ? -21.047 -4.318 40.856 1.00 92.50 117 ALA A C 1
ATOM 818 O O . ALA A 1 117 ? -21.330 -4.729 41.989 1.00 92.50 117 ALA A O 1
ATOM 819 N N . ALA A 1 118 ? -21.282 -3.055 40.486 1.00 94.75 118 ALA A N 1
ATOM 820 C CA . ALA A 1 118 ? -21.950 -2.082 41.342 1.00 94.75 118 ALA A CA 1
ATOM 821 C C . ALA A 1 118 ? -23.416 -2.462 41.593 1.00 94.75 118 ALA A C 1
ATOM 823 O O . ALA A 1 118 ? -23.858 -2.416 42.743 1.00 94.75 118 ALA A O 1
ATOM 824 N N . GLU A 1 119 ? -24.151 -2.898 40.564 1.00 94.69 119 GLU A N 1
ATOM 825 C CA . GLU A 1 119 ? -25.537 -3.349 40.735 1.00 94.69 119 GLU A CA 1
ATOM 826 C C . GLU A 1 119 ? -25.610 -4.642 41.551 1.00 94.69 119 GLU A C 1
ATOM 828 O O . GLU A 1 119 ? -26.399 -4.724 42.490 1.00 94.69 119 GLU A O 1
ATOM 833 N N . LEU A 1 120 ? -24.728 -5.615 41.300 1.00 95.62 120 LEU A N 1
ATOM 834 C CA . LEU A 1 120 ? -24.622 -6.820 42.125 1.00 95.62 120 LEU A CA 1
ATOM 835 C C . LEU A 1 120 ? -24.391 -6.466 43.601 1.00 95.62 120 LEU A C 1
ATOM 837 O O . LEU A 1 120 ? -25.068 -6.998 44.483 1.00 95.62 120 LEU A O 1
ATOM 841 N N . THR A 1 121 ? -23.475 -5.535 43.875 1.00 94.06 121 THR A N 1
ATOM 842 C CA . THR A 1 121 ? -23.196 -5.058 45.238 1.00 94.06 121 THR A CA 1
ATOM 843 C C . THR A 1 121 ? -24.421 -4.366 45.841 1.00 94.06 121 THR A C 1
ATOM 845 O O . THR A 1 121 ? -24.788 -4.632 46.986 1.00 94.06 121 THR A O 1
ATOM 848 N N . ARG A 1 122 ? -25.110 -3.515 45.071 1.00 94.00 122 ARG A N 1
ATOM 849 C CA . ARG A 1 122 ? -26.339 -2.829 45.495 1.00 94.00 122 ARG A CA 1
ATOM 850 C C . ARG A 1 122 ? -27.442 -3.822 45.857 1.00 94.00 122 ARG A C 1
ATOM 852 O O . ARG A 1 122 ? -28.089 -3.668 46.893 1.00 94.00 122 ARG A O 1
ATOM 859 N N . LEU A 1 123 ? -27.631 -4.855 45.038 1.00 95.38 123 LEU A N 1
ATOM 860 C CA . LEU A 1 123 ? -28.597 -5.926 45.268 1.00 95.38 123 LEU A CA 1
ATOM 861 C C . LEU A 1 123 ? -28.251 -6.734 46.523 1.00 95.38 123 LEU A C 1
ATOM 863 O O . LEU A 1 123 ? -29.144 -7.026 47.317 1.00 95.38 123 LEU A O 1
ATOM 867 N N . GLN A 1 124 ? -26.974 -7.050 46.748 1.00 92.94 124 GLN A N 1
ATOM 868 C CA . GLN A 1 124 ? -26.524 -7.730 47.967 1.00 92.94 124 GLN A CA 1
ATOM 869 C C . GLN A 1 124 ? -26.77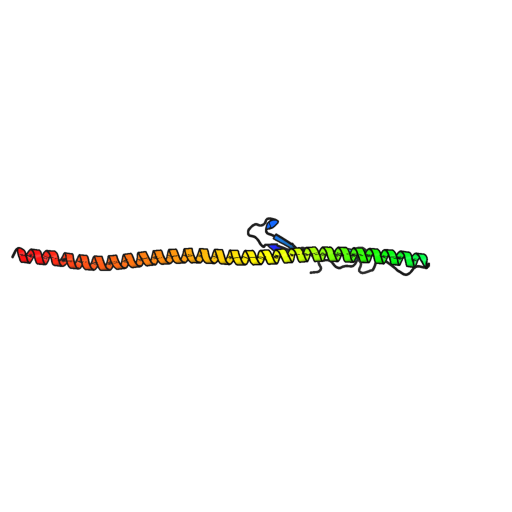7 -6.885 49.224 1.00 92.94 124 GLN A C 1
ATOM 871 O O . GLN A 1 124 ? -27.309 -7.401 50.209 1.00 92.94 124 GLN A O 1
ATOM 876 N N . ILE A 1 125 ? -26.472 -5.582 49.183 1.00 90.50 125 ILE A N 1
ATOM 877 C CA . ILE A 1 125 ? -26.747 -4.657 50.293 1.00 90.50 125 ILE A CA 1
ATOM 878 C C . ILE A 1 125 ? -28.252 -4.565 50.560 1.00 90.50 125 ILE A C 1
ATOM 880 O O . ILE A 1 125 ? -28.668 -4.634 51.713 1.00 90.50 125 ILE A O 1
ATOM 884 N N . LEU A 1 126 ? -29.086 -4.457 49.522 1.00 91.94 126 LEU A N 1
ATOM 885 C CA . LEU A 1 126 ? -30.544 -4.424 49.676 1.00 91.94 126 LEU A CA 1
ATOM 886 C C . LEU A 1 126 ? -31.101 -5.712 50.284 1.00 91.94 126 LEU A C 1
ATOM 888 O O . LEU A 1 126 ? -31.995 -5.641 51.122 1.00 91.94 126 LEU A O 1
ATOM 892 N N . GLN A 1 127 ? -30.574 -6.878 49.905 1.00 92.06 127 GLN A N 1
ATOM 893 C CA . GLN A 1 127 ? -30.985 -8.154 50.495 1.00 92.06 127 GLN A CA 1
ATOM 894 C C . GLN A 1 127 ? -30.617 -8.234 51.984 1.00 92.06 127 GLN A C 1
ATOM 896 O O . GLN A 1 127 ? -31.453 -8.616 52.804 1.00 92.06 127 GLN A O 1
ATOM 901 N N . GLN A 1 128 ? -29.403 -7.819 52.358 1.00 90.31 128 GLN A N 1
ATOM 902 C CA . GLN A 1 128 ? -28.968 -7.782 53.759 1.00 90.31 128 GLN A CA 1
ATOM 903 C C . GLN A 1 128 ? -29.752 -6.746 54.580 1.00 90.31 128 GLN A C 1
ATOM 905 O O . GLN A 1 128 ? -30.206 -7.045 55.685 1.00 90.31 128 GLN A O 1
ATOM 910 N N . ALA A 1 129 ? -29.974 -5.550 54.028 1.00 87.50 129 ALA A N 1
ATOM 911 C CA . ALA A 1 129 ? -30.775 -4.505 54.658 1.00 87.50 129 ALA A CA 1
ATOM 912 C C . ALA A 1 129 ? -32.242 -4.928 54.805 1.00 87.50 129 ALA A C 1
ATOM 914 O O . ALA A 1 129 ? -32.827 -4.716 55.860 1.00 87.50 129 ALA A O 1
ATOM 915 N N . GLY A 1 130 ? -32.829 -5.579 53.797 1.00 87.56 130 GLY A N 1
ATOM 916 C CA . GLY A 1 130 ? -34.187 -6.120 53.859 1.00 87.56 130 GLY A CA 1
ATOM 917 C C . GLY A 1 130 ? -34.347 -7.158 54.971 1.00 87.56 130 GLY A C 1
ATOM 918 O O . GLY A 1 130 ? -35.308 -7.089 55.735 1.00 87.56 130 GLY A O 1
ATOM 919 N N . ALA A 1 131 ? -33.377 -8.063 55.129 1.00 83.31 131 ALA A N 1
ATOM 920 C CA . ALA A 1 131 ? -33.363 -9.026 56.230 1.00 83.31 131 ALA A CA 1
ATOM 921 C C . ALA A 1 131 ? -33.237 -8.343 57.606 1.00 83.31 131 ALA A C 1
ATOM 923 O O . ALA A 1 131 ? -33.964 -8.696 58.535 1.00 83.31 131 ALA A O 1
ATOM 924 N N . ALA A 1 132 ? -32.370 -7.333 57.737 1.00 79.88 132 ALA A N 1
ATOM 925 C CA . ALA A 1 132 ? -32.207 -6.572 58.977 1.00 79.88 132 ALA A CA 1
ATOM 926 C C . ALA A 1 132 ? -33.451 -5.732 59.325 1.00 79.88 132 ALA A C 1
ATOM 928 O O . ALA A 1 132 ? -33.872 -5.706 60.479 1.00 79.88 132 ALA A O 1
ATOM 929 N N . VAL A 1 133 ? -34.084 -5.094 58.336 1.00 81.19 133 VAL A N 1
ATOM 930 C CA . VAL A 1 133 ? -35.330 -4.330 58.509 1.00 81.19 133 VAL A CA 1
ATOM 931 C C . VAL A 1 133 ? -36.486 -5.253 58.886 1.00 81.19 133 VAL A C 1
ATOM 933 O O . VAL A 1 133 ? -37.244 -4.916 59.789 1.00 81.19 133 VAL A O 1
ATOM 936 N N . LEU A 1 134 ? -36.605 -6.434 58.270 1.00 77.31 134 LEU A N 1
ATOM 937 C CA . LEU A 1 134 ? -37.589 -7.445 58.673 1.00 77.31 134 LEU A CA 1
ATOM 938 C C . LEU A 1 134 ? -37.353 -7.933 60.108 1.00 77.31 134 LEU A C 1
ATOM 940 O O . LEU A 1 134 ? -38.308 -8.090 60.867 1.00 77.31 134 LEU A O 1
ATOM 944 N N . ALA A 1 135 ? -36.099 -8.148 60.510 1.00 75.25 135 ALA A N 1
ATOM 945 C CA . ALA A 1 135 ? -35.769 -8.515 61.885 1.00 75.25 135 ALA A CA 1
ATOM 946 C C . ALA A 1 135 ? -36.136 -7.395 62.881 1.00 75.25 135 ALA A C 1
ATOM 948 O O . ALA A 1 135 ? -36.765 -7.669 63.902 1.00 75.25 135 ALA A O 1
ATOM 949 N N . GLN A 1 136 ? -35.826 -6.135 62.556 1.00 76.62 136 GLN A N 1
ATOM 950 C CA . GLN A 1 136 ? -36.174 -4.961 63.365 1.00 76.62 136 GLN A CA 1
ATOM 951 C C . GLN A 1 136 ? -37.699 -4.767 63.467 1.00 76.62 136 GLN A C 1
ATOM 953 O O . GLN A 1 136 ? -38.231 -4.543 64.555 1.00 76.62 136 GLN A O 1
ATOM 958 N N . ALA A 1 137 ? -38.416 -4.901 62.347 1.00 75.12 137 ALA A N 1
ATOM 959 C CA . ALA A 1 137 ? -39.869 -4.768 62.276 1.00 75.12 137 ALA A CA 1
ATOM 960 C C . ALA A 1 137 ? -40.605 -5.890 63.022 1.00 75.12 137 ALA A C 1
ATOM 962 O O . ALA A 1 137 ? -41.707 -5.662 63.502 1.00 75.12 137 ALA A O 1
ATOM 963 N N . ASN A 1 138 ? -40.008 -7.077 63.166 1.00 71.31 138 ASN A N 1
ATOM 964 C CA . ASN A 1 138 ? -40.570 -8.154 63.987 1.00 71.31 138 ASN A CA 1
ATOM 965 C C . ASN A 1 138 ? -40.350 -7.947 65.496 1.00 71.31 138 ASN A C 1
ATOM 967 O O 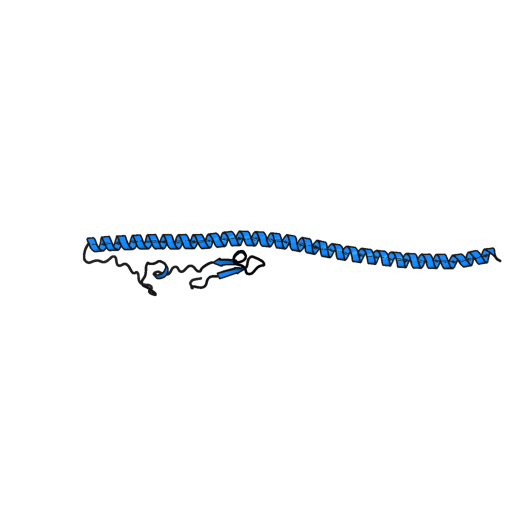. ASN A 1 138 ? -41.138 -8.450 66.293 1.00 71.31 138 ASN A O 1
ATOM 971 N N . GLN A 1 139 ? -39.320 -7.201 65.915 1.00 75.44 139 GLN A N 1
ATOM 972 C CA . GLN A 1 139 ? -39.081 -6.906 67.337 1.00 75.44 139 GLN A CA 1
ATOM 973 C C . GLN A 1 139 ? -39.904 -5.719 67.862 1.00 75.44 139 GLN A C 1
ATOM 975 O O . GLN A 1 139 ? -40.271 -5.687 69.035 1.00 75.44 139 GLN A O 1
ATOM 980 N N . GLN A 1 140 ? -40.248 -4.761 66.999 1.00 71.62 140 GLN A N 1
ATOM 981 C CA . GLN A 1 140 ? -41.040 -3.579 67.365 1.00 71.62 140 GLN A CA 1
ATOM 982 C C . GLN A 1 140 ? -42.440 -3.895 67.959 1.00 71.62 140 GLN A C 1
ATOM 984 O O . GLN A 1 140 ? -42.800 -3.283 68.965 1.00 71.62 140 GLN A O 1
ATOM 989 N N . PRO A 1 141 ? -43.228 -4.848 67.416 1.00 66.12 141 PRO A N 1
ATOM 990 C CA . PRO A 1 141 ? -44.523 -5.245 67.974 1.00 66.12 141 PRO A CA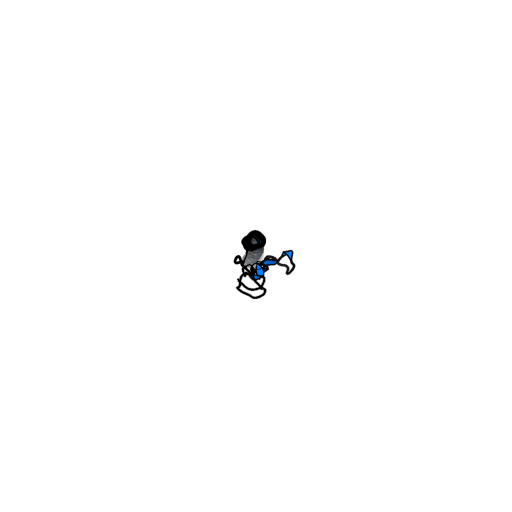 1
ATOM 991 C C . PRO A 1 141 ? -44.408 -5.949 69.330 1.00 66.12 141 PRO A C 1
ATOM 993 O O . PRO A 1 141 ? -45.283 -5.781 70.175 1.00 66.12 141 PRO A O 1
ATOM 996 N N . ALA A 1 142 ? -43.336 -6.720 69.550 1.00 67.06 142 ALA A N 1
ATOM 997 C CA . ALA A 1 142 ? -43.106 -7.423 70.813 1.00 67.06 142 ALA A CA 1
ATOM 998 C C . ALA A 1 142 ? -42.867 -6.437 71.969 1.00 67.06 142 ALA A C 1
ATOM 1000 O O . ALA A 1 142 ? -43.465 -6.580 73.031 1.00 67.06 142 ALA A O 1
ATOM 1001 N N . LEU A 1 143 ? -42.089 -5.378 71.720 1.00 65.50 143 LEU A N 1
ATOM 1002 C CA . LEU A 1 143 ? -41.886 -4.272 72.664 1.00 65.50 143 LEU A CA 1
ATOM 1003 C C . LEU A 1 143 ? -43.174 -3.477 72.933 1.00 65.50 143 LEU A C 1
ATOM 1005 O O . LEU A 1 143 ? -43.401 -3.025 74.050 1.00 65.50 143 LEU A O 1
ATOM 1009 N N . ALA A 1 144 ? -44.038 -3.309 71.927 1.00 60.97 144 ALA A N 1
ATOM 1010 C CA . ALA A 1 144 ? -45.320 -2.625 72.106 1.00 60.97 144 ALA A CA 1
ATOM 1011 C C . ALA A 1 144 ? -46.316 -3.435 72.960 1.00 60.97 144 ALA A C 1
ATOM 1013 O O . ALA A 1 144 ? -47.097 -2.848 73.704 1.00 60.97 144 ALA A O 1
ATOM 1014 N N . LEU A 1 145 ? -46.278 -4.769 72.884 1.00 60.34 145 LEU A N 1
ATOM 1015 C CA . LEU A 1 145 ? -47.079 -5.657 73.735 1.00 60.34 145 LEU A CA 1
ATOM 1016 C C . LEU A 1 145 ? -46.593 -5.669 75.192 1.00 60.34 145 LEU A C 1
ATOM 1018 O O . LEU A 1 145 ? -47.422 -5.715 76.095 1.00 60.34 145 LEU A O 1
ATOM 1022 N N . GLU A 1 146 ? -45.284 -5.556 75.427 1.00 61.38 146 GLU A N 1
ATOM 1023 C CA . GLU A 1 146 ? -44.700 -5.420 76.773 1.00 61.38 146 GLU A CA 1
ATOM 1024 C C . GLU A 1 146 ? -45.091 -4.110 77.480 1.00 61.38 146 GLU A C 1
ATOM 1026 O O . GLU A 1 146 ? -45.057 -4.036 78.701 1.00 61.38 146 GLU A O 1
ATOM 1031 N N . LEU A 1 147 ? -45.477 -3.076 76.724 1.00 58.94 147 LEU A N 1
ATOM 1032 C CA . LEU A 1 147 ? -45.932 -1.786 77.259 1.00 58.94 147 LEU A CA 1
ATOM 1033 C C . LEU A 1 147 ? -47.459 -1.700 77.451 1.00 58.94 147 LEU A C 1
ATOM 1035 O O . LEU A 1 147 ? -47.943 -0.689 77.964 1.00 58.94 147 LEU A O 1
ATOM 1039 N N . LEU A 1 148 ? -48.219 -2.715 77.020 1.00 55.81 148 LEU A N 1
ATOM 1040 C CA . LEU A 1 148 ? -49.683 -2.779 77.147 1.00 55.81 148 LEU A CA 1
ATOM 1041 C C . LEU A 1 148 ? -50.166 -3.853 78.144 1.00 55.81 148 LEU A C 1
ATOM 1043 O O . LEU A 1 148 ? -51.325 -3.799 78.559 1.00 55.81 148 LEU A O 1
ATOM 1047 N N . GLY A 1 149 ? -49.312 -4.814 78.514 1.00 56.34 149 GLY A N 1
ATOM 1048 C CA . GLY A 1 149 ? -49.563 -5.799 79.579 1.00 56.34 149 GLY A CA 1
ATOM 1049 C C . GLY A 1 149 ? -49.100 -5.312 80.945 1.00 56.34 149 GLY A C 1
ATOM 1050 O O . GLY A 1 149 ? -49.790 -5.648 81.932 1.00 56.34 149 GLY A O 1
#

Sequence (149 aa):
LSGSSSVSLQVGLNGGSNSTITINAVSATLDSLGLGNTNSAQLMFSLNDTTTVGAQAASQAALDAITSAISNLSSTRGTVGAAESRLNSAVSNLQIQRENLLQAESQIRDVDVAAEAAELTRLQILQQAGAAVLAQANQQPALALELLG

Radius of gyration: 40.48 Å; chains: 1; bounding box: 84×20×122 Å

Foldseek 3Di:
DADQDWDKDQLDDDPDPVRIQIQGDDHPACVVLVQDDDPDNDGPADLDDPDPVVSVVSVVVNVVSVVSSVVVVVVSVVSNVVSVVVVVVSVVVVVVVVVVVVVVVVVVVVVVVVVVVVVVVVVVVCVVVVVVVVVVVVVVVVVVVVVVD

pLDDT: mean 85.43, std 10.48, range [43.31, 96.56]

Secondary structure (DSSP, 8-state):
--SS--EEEE-SSSSSTTSEEEE-----STTTTTSB-TT-SSBS-----SSHHHHHHHHHHHHHHHHHHHHHHHHHHHHHHHHHHHHHHHHHHHHHHHHHHHHHHHHHHHHHHHHHHHHHHHHHHHHHHHHHHHHHHHHHHHHHHHTT-